Protein AF-A0A2D7Y557-F1 (afdb_monomer_lite)

Sequence (127 aa):
MIYVCLSAIFVQASVWQVAGALVKLGRDGFLIFGVEASMVIGAMPAFTMGIVAGLYQLLILTVLVLVAFRRKRAMAVLLAAVALHLVIWVRVSFNPYVPAWPGLIIFTAEMVSVFMLNTLAIRTPVR

Structure (mmCIF, N/CA/C/O backbone):
data_AF-A0A2D7Y557-F1
#
_entry.id   AF-A0A2D7Y557-F1
#
loop_
_atom_site.group_PDB
_atom_site.id
_atom_site.type_symbol
_atom_site.label_atom_id
_atom_site.label_alt_id
_atom_site.label_comp_id
_atom_site.label_asym_id
_atom_site.label_entity_id
_atom_site.label_seq_id
_atom_site.pdbx_PDB_ins_code
_atom_site.Cartn_x
_atom_site.Cartn_y
_atom_site.Cartn_z
_atom_site.occupancy
_atom_site.B_iso_or_equiv
_atom_site.auth_seq_id
_atom_site.auth_comp_id
_atom_site.auth_asym_id
_atom_site.auth_atom_id
_atom_site.pdbx_PDB_model_num
ATOM 1 N N . MET A 1 1 ? -16.990 -4.913 5.623 1.00 77.62 1 MET A N 1
ATOM 2 C CA . MET A 1 1 ? -16.612 -3.707 4.855 1.00 77.62 1 MET A CA 1
ATOM 3 C C . MET A 1 1 ? -15.148 -3.317 5.078 1.00 77.62 1 MET A C 1
ATOM 5 O O . MET A 1 1 ? -14.419 -3.359 4.105 1.00 77.62 1 MET A O 1
ATOM 9 N N . ILE A 1 2 ? -14.653 -3.101 6.309 1.00 84.75 2 ILE A N 1
ATOM 10 C CA . ILE A 1 2 ? -13.218 -2.796 6.532 1.00 84.75 2 ILE A CA 1
ATOM 11 C C . ILE A 1 2 ? -12.260 -3.877 5.997 1.00 84.75 2 ILE A C 1
ATOM 13 O O . ILE A 1 2 ? -11.292 -3.556 5.319 1.00 84.75 2 ILE A O 1
ATOM 17 N N . TYR A 1 3 ? -12.566 -5.158 6.230 1.00 84.00 3 TYR A N 1
ATOM 18 C CA . TYR A 1 3 ? -11.781 -6.265 5.677 1.00 84.00 3 TYR A CA 1
ATOM 19 C C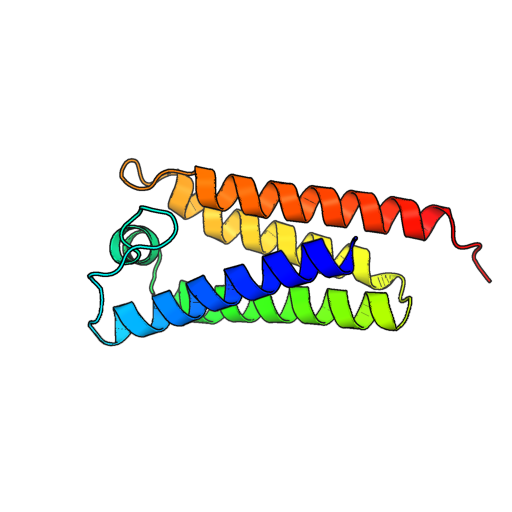 . TYR A 1 3 ? -11.770 -6.263 4.149 1.00 84.00 3 TYR A C 1
ATOM 21 O O . TYR A 1 3 ? -10.745 -6.555 3.560 1.00 84.00 3 TYR A O 1
ATOM 29 N N . VAL A 1 4 ? -12.873 -5.867 3.506 1.00 86.75 4 VAL A N 1
ATOM 30 C CA . VAL A 1 4 ? -12.952 -5.777 2.041 1.00 86.75 4 VAL A CA 1
ATOM 31 C C . VAL A 1 4 ? -12.016 -4.681 1.531 1.00 86.75 4 VAL A C 1
ATOM 33 O O . VAL A 1 4 ? -11.236 -4.936 0.621 1.00 86.75 4 VAL A O 1
ATOM 36 N N . CYS A 1 5 ? -12.033 -3.496 2.154 1.00 85.62 5 CYS A N 1
ATOM 37 C CA . CYS A 1 5 ? -11.134 -2.399 1.790 1.00 85.62 5 CYS A CA 1
ATOM 38 C C . CYS A 1 5 ? -9.659 -2.785 1.986 1.00 85.62 5 CYS A C 1
ATOM 40 O O . CYS A 1 5 ? -8.860 -2.645 1.066 1.00 85.62 5 CYS A O 1
ATOM 42 N N . LEU A 1 6 ? -9.306 -3.340 3.150 1.00 86.62 6 LEU A N 1
ATOM 43 C CA . LEU A 1 6 ? -7.932 -3.747 3.459 1.00 86.62 6 LEU A CA 1
ATOM 44 C C . LEU A 1 6 ? -7.446 -4.913 2.582 1.00 86.62 6 LEU A C 1
ATOM 46 O O . LEU A 1 6 ? -6.294 -4.914 2.154 1.00 86.62 6 LEU A O 1
ATOM 50 N N . SER A 1 7 ? -8.308 -5.884 2.267 1.00 85.81 7 SER A N 1
ATOM 51 C CA . SER A 1 7 ? -7.979 -6.972 1.339 1.00 85.81 7 SER A CA 1
ATOM 52 C C . SER A 1 7 ? -7.794 -6.473 -0.093 1.00 85.81 7 SER A C 1
ATOM 54 O O . SER A 1 7 ? -6.871 -6.923 -0.764 1.00 85.81 7 SER A O 1
ATOM 56 N N . ALA A 1 8 ? -8.611 -5.522 -0.558 1.00 86.19 8 ALA A N 1
ATOM 57 C CA . ALA A 1 8 ? -8.433 -4.911 -1.875 1.00 86.19 8 ALA A CA 1
ATOM 58 C C . ALA A 1 8 ? -7.087 -4.173 -1.974 1.00 86.19 8 ALA A C 1
ATOM 60 O O . ALA A 1 8 ? -6.355 -4.363 -2.944 1.00 86.19 8 ALA A O 1
ATOM 61 N N . ILE A 1 9 ? -6.723 -3.410 -0.936 1.00 86.56 9 ILE A N 1
ATOM 62 C CA . ILE A 1 9 ? -5.415 -2.746 -0.834 1.00 86.56 9 ILE A CA 1
ATOM 63 C C . ILE A 1 9 ? -4.277 -3.779 -0.856 1.00 86.56 9 ILE A C 1
ATOM 65 O O . ILE A 1 9 ? -3.311 -3.621 -1.598 1.00 86.56 9 ILE A O 1
ATOM 69 N N . PHE A 1 10 ? -4.401 -4.871 -0.095 1.00 87.94 10 PHE A N 1
ATOM 70 C CA . PHE A 1 10 ? -3.391 -5.932 -0.046 1.00 87.94 10 PHE A CA 1
ATOM 71 C C . PHE A 1 10 ? -3.176 -6.618 -1.404 1.00 87.94 10 PHE A C 1
ATOM 73 O O . PHE A 1 10 ? -2.036 -6.810 -1.834 1.00 87.94 10 PHE A O 1
ATOM 80 N N . VAL A 1 11 ? -4.261 -6.991 -2.093 1.00 87.44 11 VAL A N 1
ATOM 81 C CA . VAL A 1 11 ? -4.195 -7.616 -3.426 1.00 87.44 11 VAL A CA 1
ATOM 82 C C . VAL A 1 11 ? -3.522 -6.671 -4.413 1.00 87.44 11 VAL A C 1
ATOM 84 O O . VAL A 1 11 ? -2.639 -7.080 -5.161 1.00 87.44 11 VAL A O 1
ATOM 87 N N . GLN A 1 12 ? -3.883 -5.394 -4.374 1.00 82.12 12 GLN A N 1
ATOM 88 C CA . GLN A 1 12 ? -3.318 -4.386 -5.256 1.00 82.12 12 GLN A CA 1
ATOM 89 C C . GLN A 1 12 ? -1.812 -4.178 -5.004 1.00 82.12 12 GLN A C 1
ATOM 91 O O . GLN A 1 12 ? -1.031 -4.182 -5.958 1.00 82.12 12 GLN A O 1
ATOM 96 N N . ALA A 1 13 ? -1.386 -4.103 -3.738 1.00 82.00 13 ALA A N 1
ATOM 97 C CA . ALA A 1 13 ? 0.030 -4.043 -3.372 1.00 82.00 13 ALA A CA 1
ATOM 98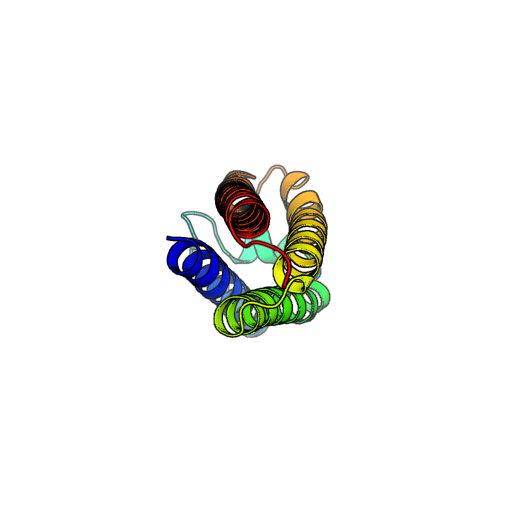 C C . ALA A 1 13 ? 0.803 -5.269 -3.888 1.00 82.00 13 ALA A C 1
ATOM 100 O O . ALA A 1 13 ? 1.909 -5.135 -4.413 1.00 82.00 13 ALA A O 1
ATOM 101 N N . SER A 1 14 ? 0.186 -6.453 -3.803 1.00 85.12 14 SER A N 1
ATOM 102 C CA . SER A 1 14 ? 0.750 -7.706 -4.321 1.00 85.12 14 SER A CA 1
ATOM 103 C C . SER A 1 14 ? 0.938 -7.650 -5.839 1.00 85.12 14 SER A C 1
ATOM 105 O O . SER A 1 14 ? 1.984 -8.051 -6.342 1.00 85.12 14 SER A O 1
ATOM 107 N N . VAL A 1 15 ? -0.041 -7.108 -6.574 1.00 84.31 15 VAL A N 1
ATOM 108 C CA . VAL A 1 15 ? 0.049 -6.924 -8.033 1.00 84.31 15 VAL A CA 1
ATOM 109 C C . VAL A 1 15 ? 1.244 -6.043 -8.396 1.00 84.31 15 VAL A C 1
ATOM 111 O O . VAL A 1 15 ? 2.026 -6.422 -9.264 1.00 84.31 15 VAL A O 1
ATOM 114 N N . TRP A 1 16 ? 1.446 -4.916 -7.708 1.00 80.12 16 TRP A N 1
ATOM 115 C CA . TRP A 1 16 ? 2.596 -4.040 -7.968 1.00 80.12 16 TRP A CA 1
ATOM 116 C C . TRP A 1 16 ? 3.935 -4.652 -7.572 1.00 80.12 16 TRP A C 1
ATOM 118 O O . TRP A 1 16 ? 4.935 -4.427 -8.253 1.00 80.12 16 TRP A O 1
ATOM 128 N N . GLN A 1 17 ? 3.972 -5.451 -6.507 1.00 80.50 17 GLN A N 1
ATOM 129 C CA . GLN A 1 17 ? 5.182 -6.167 -6.118 1.00 80.50 17 GLN A CA 1
ATOM 130 C C . GLN A 1 17 ? 5.564 -7.227 -7.162 1.00 80.50 17 GLN A C 1
ATOM 132 O O . GLN A 1 17 ? 6.721 -7.283 -7.587 1.00 80.50 17 GLN A O 1
ATOM 137 N N . VAL A 1 18 ? 4.593 -8.032 -7.612 1.00 83.75 18 VAL A N 1
ATOM 138 C CA . VAL A 1 18 ? 4.783 -9.029 -8.678 1.00 83.75 18 VAL A CA 1
ATOM 139 C C . VAL A 1 18 ? 5.192 -8.342 -9.974 1.00 83.75 18 VAL A C 1
ATOM 141 O O . VAL A 1 18 ? 6.136 -8.777 -10.627 1.00 83.75 18 VAL A O 1
ATOM 144 N N . ALA A 1 19 ? 4.553 -7.226 -10.315 1.00 81.69 19 ALA A N 1
ATOM 145 C CA . ALA A 1 19 ? 4.916 -6.444 -11.481 1.00 81.69 19 ALA A CA 1
ATOM 146 C C . ALA A 1 19 ? 6.350 -5.910 -11.417 1.00 81.69 19 ALA A C 1
ATOM 148 O O . ALA A 1 19 ? 7.103 -6.036 -12.380 1.00 81.69 19 ALA A O 1
ATOM 149 N N . GLY A 1 20 ? 6.750 -5.377 -10.258 1.00 78.94 20 GLY A N 1
ATOM 150 C CA . GLY A 1 20 ? 8.122 -4.955 -9.985 1.00 78.94 20 GLY A CA 1
ATOM 151 C C . GLY A 1 20 ? 9.130 -6.083 -10.197 1.00 78.94 20 GLY A C 1
ATOM 152 O O . GLY A 1 20 ? 10.205 -5.859 -10.752 1.00 78.94 20 GLY A O 1
ATOM 153 N N . ALA A 1 21 ? 8.778 -7.304 -9.788 1.00 80.81 21 ALA A N 1
ATOM 154 C CA . ALA A 1 21 ? 9.602 -8.484 -10.017 1.00 80.81 21 ALA A CA 1
ATOM 155 C C . ALA A 1 21 ? 9.662 -8.872 -11.504 1.00 80.81 21 ALA A C 1
ATOM 157 O O . ALA A 1 21 ? 10.749 -9.126 -12.013 1.00 80.81 21 ALA A O 1
ATOM 158 N N . LEU A 1 22 ? 8.532 -8.869 -12.218 1.00 82.75 22 LEU A N 1
ATOM 159 C CA . LEU A 1 22 ? 8.473 -9.195 -13.648 1.00 82.75 22 LEU A CA 1
ATOM 160 C C . LEU A 1 22 ? 9.307 -8.229 -14.498 1.00 82.75 22 LEU A C 1
ATOM 162 O O . LEU A 1 22 ? 10.095 -8.686 -15.325 1.00 82.75 22 LEU A O 1
ATOM 166 N N . VAL A 1 23 ? 9.227 -6.923 -14.227 1.00 81.12 23 VAL A N 1
ATOM 167 C CA . VAL A 1 23 ? 10.058 -5.920 -14.914 1.00 81.12 23 VAL A CA 1
ATOM 168 C C . VAL A 1 23 ? 11.548 -6.168 -14.661 1.00 81.12 23 VAL A C 1
ATOM 170 O O . VAL A 1 23 ? 12.342 -6.120 -15.596 1.00 81.12 23 VAL A O 1
ATOM 173 N N . LYS A 1 24 ? 11.951 -6.531 -13.432 1.00 76.19 24 LYS A N 1
ATOM 174 C CA . LYS A 1 24 ? 13.350 -6.912 -13.139 1.00 76.19 24 LYS A CA 1
ATOM 175 C C . LYS A 1 24 ? 13.811 -8.165 -13.878 1.00 76.19 24 LYS A C 1
ATOM 177 O O . LYS A 1 24 ? 14.998 -8.299 -14.152 1.00 76.19 24 LYS A O 1
ATOM 182 N N . LEU A 1 25 ? 12.893 -9.078 -14.181 1.00 83.44 25 LEU A N 1
ATOM 183 C CA . LEU A 1 25 ? 13.164 -10.279 -14.969 1.00 83.44 25 LEU A CA 1
ATOM 184 C C . LEU A 1 25 ? 13.160 -10.005 -16.486 1.00 83.44 25 LEU A C 1
ATOM 186 O O . LEU A 1 25 ? 13.203 -10.954 -17.266 1.00 83.44 25 LEU A O 1
ATOM 190 N N . GLY A 1 26 ? 13.090 -8.736 -16.911 1.00 83.25 26 GLY A N 1
ATOM 191 C CA . GLY A 1 26 ? 13.065 -8.342 -18.322 1.00 83.25 26 GLY A CA 1
ATOM 192 C C . GLY A 1 26 ? 11.717 -8.578 -19.006 1.00 83.25 26 GLY A C 1
ATOM 193 O O . GLY A 1 26 ? 11.652 -8.635 -20.228 1.00 83.25 26 GLY A O 1
ATOM 194 N N . ARG A 1 27 ? 10.641 -8.763 -18.231 1.00 83.00 27 ARG A N 1
ATOM 195 C CA . ARG A 1 27 ? 9.274 -8.903 -18.745 1.00 83.00 27 ARG A CA 1
ATOM 196 C C . ARG A 1 27 ? 8.518 -7.621 -18.453 1.00 83.00 27 ARG A C 1
ATOM 198 O O . ARG A 1 27 ? 7.912 -7.520 -17.399 1.00 83.00 27 ARG A O 1
ATOM 205 N N . ASP A 1 28 ? 8.579 -6.647 -19.345 1.00 76.75 28 ASP A N 1
ATOM 206 C CA . ASP A 1 28 ? 8.113 -5.273 -19.119 1.00 76.75 28 ASP A CA 1
ATOM 207 C C . ASP A 1 28 ? 6.910 -4.857 -19.990 1.00 76.75 28 ASP A C 1
ATOM 209 O O . ASP A 1 28 ? 6.207 -3.909 -19.644 1.00 76.75 28 ASP A O 1
ATOM 213 N N . GLY A 1 29 ? 6.599 -5.618 -21.042 1.00 76.62 29 GLY A N 1
ATOM 214 C CA . GLY A 1 29 ? 5.498 -5.362 -21.982 1.00 76.62 29 GLY A CA 1
ATOM 215 C C . GLY A 1 29 ? 4.084 -5.706 -21.490 1.00 76.62 29 GLY A C 1
ATOM 216 O O . GLY A 1 29 ? 3.292 -6.242 -22.263 1.00 76.62 29 GLY A O 1
ATOM 217 N N . PHE A 1 30 ? 3.751 -5.459 -20.219 1.00 80.00 30 PHE A N 1
ATOM 218 C CA . PHE A 1 30 ? 2.410 -5.723 -19.679 1.00 80.00 30 PHE A CA 1
ATOM 219 C C . PHE A 1 30 ? 1.782 -4.489 -19.019 1.00 80.00 30 PHE A C 1
ATOM 221 O O . PHE A 1 30 ? 2.455 -3.645 -18.422 1.00 80.00 30 PHE A O 1
ATOM 228 N N . LEU A 1 31 ? 0.455 -4.399 -19.132 1.00 80.69 31 LEU A N 1
ATOM 229 C CA . LEU A 1 31 ? -0.332 -3.276 -18.634 1.00 80.69 31 LEU A CA 1
ATOM 230 C C . LEU A 1 31 ? -0.892 -3.573 -17.243 1.00 80.69 31 LEU A C 1
ATOM 232 O O . LEU A 1 31 ? -1.452 -4.640 -16.993 1.00 80.69 31 LEU A O 1
ATOM 236 N N . ILE A 1 32 ? -0.817 -2.583 -16.361 1.00 75.88 32 ILE A N 1
ATOM 237 C CA . ILE A 1 32 ? -1.516 -2.560 -15.079 1.00 75.88 32 ILE A CA 1
ATOM 238 C C . ILE A 1 32 ? -2.380 -1.314 -15.071 1.00 75.88 32 ILE A C 1
ATOM 240 O O . ILE A 1 32 ? -1.881 -0.209 -15.267 1.00 75.88 32 ILE A O 1
ATOM 244 N N . PHE A 1 33 ? -3.684 -1.490 -14.850 1.00 73.25 33 PHE A N 1
ATOM 245 C CA . PHE A 1 33 ? -4.622 -0.368 -14.817 1.00 73.25 33 PHE A CA 1
ATOM 246 C C . PHE A 1 33 ? -4.545 0.504 -16.094 1.00 73.25 33 PHE A C 1
ATOM 248 O O . PHE A 1 33 ? -4.669 1.716 -16.031 1.00 73.25 33 PHE A O 1
ATOM 255 N N . GLY A 1 34 ? -4.316 -0.105 -17.264 1.00 73.50 34 GLY A N 1
ATOM 256 C CA . GLY A 1 34 ? -4.227 0.614 -18.544 1.00 73.50 34 GLY A CA 1
ATOM 257 C C . GLY A 1 34 ? -2.929 1.401 -18.771 1.00 73.50 34 GLY A C 1
ATOM 258 O O . GLY A 1 34 ? -2.852 2.153 -19.736 1.00 73.50 34 GLY A O 1
ATOM 259 N N . VAL A 1 35 ? -1.917 1.230 -17.915 1.00 74.31 35 VAL A N 1
ATOM 260 C CA . VAL A 1 35 ? -0.596 1.873 -18.018 1.00 74.31 35 VAL A CA 1
ATOM 261 C C . VAL A 1 35 ? 0.479 0.792 -18.085 1.00 74.31 35 VAL A C 1
ATOM 263 O O . VAL A 1 35 ? 0.374 -0.219 -17.388 1.00 74.31 35 VAL A O 1
ATOM 266 N N . GLU A 1 36 ? 1.519 0.979 -18.899 1.00 80.56 36 GLU A N 1
ATOM 267 C CA . GLU A 1 36 ? 2.668 0.069 -18.890 1.00 80.56 36 GLU A CA 1
ATOM 268 C C . GLU A 1 36 ? 3.319 0.049 -17.505 1.00 80.56 36 GLU A C 1
ATOM 270 O O . GLU A 1 36 ? 3.720 1.083 -16.960 1.00 80.56 36 GLU A O 1
ATOM 275 N N . ALA A 1 37 ? 3.423 -1.149 -16.926 1.00 76.31 37 ALA A N 1
ATOM 276 C CA . ALA A 1 37 ? 3.999 -1.332 -15.599 1.00 76.31 37 ALA A CA 1
ATOM 277 C C . ALA A 1 37 ? 5.442 -0.811 -15.540 1.00 76.31 37 ALA A C 1
ATOM 279 O O . ALA A 1 37 ? 5.862 -0.249 -14.529 1.00 76.31 37 ALA A O 1
ATOM 280 N N . SER A 1 38 ? 6.171 -0.957 -16.648 1.00 76.56 38 SER A N 1
ATOM 281 C CA . SER A 1 38 ? 7.534 -0.476 -16.859 1.00 76.56 38 SER A CA 1
ATOM 282 C C . SER A 1 38 ? 7.680 1.036 -16.672 1.00 76.56 38 SER A C 1
ATOM 284 O O . SER A 1 38 ? 8.668 1.465 -16.087 1.00 76.56 38 SER A O 1
ATOM 286 N N . MET A 1 39 ? 6.696 1.847 -17.074 1.00 77.38 39 MET A N 1
ATOM 287 C CA . MET A 1 39 ? 6.737 3.305 -16.903 1.00 77.38 39 MET A CA 1
ATOM 288 C C . MET A 1 39 ? 6.612 3.701 -15.431 1.00 77.38 39 MET A C 1
ATOM 290 O O . MET A 1 39 ? 7.333 4.575 -14.951 1.00 77.38 39 MET A O 1
ATOM 294 N N . VAL A 1 40 ? 5.729 3.025 -14.690 1.00 74.00 40 VAL A N 1
ATOM 295 C CA . VAL A 1 40 ? 5.532 3.263 -13.251 1.00 74.00 40 VAL A CA 1
ATOM 296 C C . VAL A 1 40 ? 6.722 2.748 -12.448 1.00 74.00 40 VAL A C 1
ATOM 298 O O . VAL A 1 40 ? 7.228 3.436 -11.564 1.00 74.00 40 VAL A O 1
ATOM 301 N N . ILE A 1 41 ? 7.203 1.549 -12.780 1.00 74.44 41 ILE A N 1
ATOM 302 C CA . ILE A 1 41 ? 8.354 0.933 -12.122 1.00 74.44 41 ILE A CA 1
ATOM 303 C C . ILE A 1 41 ? 9.635 1.681 -12.481 1.00 74.44 41 ILE A C 1
ATOM 305 O O . ILE A 1 41 ? 10.467 1.842 -11.607 1.00 74.44 41 ILE A O 1
ATOM 309 N N . GLY A 1 42 ? 9.786 2.189 -13.704 1.00 70.44 42 GLY A N 1
ATOM 310 C CA . GLY A 1 42 ? 10.918 3.015 -14.132 1.00 70.44 42 GLY A CA 1
ATOM 311 C C . GLY A 1 42 ? 10.922 4.412 -13.506 1.00 70.44 42 GLY A C 1
ATOM 312 O O . GLY A 1 42 ? 11.988 4.979 -13.278 1.00 70.44 42 GLY A O 1
ATOM 313 N N . ALA A 1 43 ? 9.751 4.938 -13.126 1.00 70.50 43 ALA A N 1
ATOM 314 C CA . ALA A 1 43 ? 9.635 6.150 -12.310 1.00 70.50 43 ALA A CA 1
ATOM 315 C C . ALA A 1 43 ? 10.152 5.959 -10.867 1.00 70.50 43 ALA A C 1
ATOM 317 O O . ALA A 1 43 ? 10.227 6.916 -10.092 1.00 70.50 43 ALA A O 1
ATOM 318 N N . MET A 1 44 ? 10.491 4.725 -10.482 1.00 66.94 44 MET A N 1
ATOM 319 C CA . MET A 1 44 ? 10.916 4.347 -9.142 1.00 66.94 44 MET A CA 1
ATOM 320 C C . MET A 1 44 ? 12.221 3.545 -9.200 1.00 66.94 44 MET A C 1
ATOM 322 O O . MET A 1 44 ? 12.415 2.711 -10.074 1.00 66.94 44 MET A O 1
ATOM 326 N N . PRO A 1 45 ? 13.152 3.695 -8.249 1.00 60.97 45 PRO A N 1
ATOM 327 C CA . PRO A 1 45 ? 14.275 2.770 -8.200 1.00 60.97 45 PRO A CA 1
ATOM 328 C C . PRO A 1 45 ? 13.744 1.353 -7.919 1.00 60.97 45 PRO A C 1
ATOM 330 O O . PRO A 1 45 ? 13.065 1.114 -6.919 1.00 60.97 45 PRO A O 1
ATOM 333 N N . ALA A 1 46 ? 14.052 0.387 -8.788 1.00 54.03 46 ALA A N 1
ATOM 334 C CA . ALA A 1 46 ? 13.482 -0.963 -8.719 1.00 54.03 46 ALA A CA 1
ATOM 335 C C . ALA A 1 46 ? 13.809 -1.699 -7.397 1.00 54.03 46 ALA A C 1
ATOM 337 O O . ALA A 1 46 ? 13.047 -2.550 -6.928 1.00 54.03 46 ALA A O 1
ATOM 338 N N . PHE A 1 47 ? 14.947 -1.385 -6.768 1.00 48.81 47 PHE A N 1
ATOM 339 C CA . PHE A 1 47 ? 15.297 -1.867 -5.424 1.00 48.81 47 PHE A CA 1
ATOM 340 C C . PHE A 1 47 ? 14.337 -1.323 -4.355 1.00 48.81 47 PHE A C 1
ATOM 342 O O . PHE A 1 47 ? 13.853 -2.077 -3.511 1.00 48.81 47 PHE A O 1
ATOM 349 N N . THR A 1 48 ? 13.987 -0.041 -4.457 1.00 61.66 48 THR A N 1
ATOM 350 C CA . THR A 1 48 ? 13.042 0.640 -3.570 1.00 61.66 48 THR A CA 1
ATOM 351 C C . THR A 1 48 ? 11.638 0.064 -3.718 1.00 61.66 48 THR A C 1
ATOM 353 O O . THR A 1 48 ? 11.002 -0.198 -2.708 1.00 61.66 48 THR A O 1
ATOM 356 N N . MET A 1 49 ? 11.181 -0.250 -4.934 1.00 64.00 49 MET A N 1
ATOM 357 C CA . MET A 1 49 ? 9.851 -0.840 -5.143 1.00 64.00 49 MET A CA 1
ATOM 358 C C . MET A 1 49 ? 9.668 -2.195 -4.451 1.00 64.00 49 MET A C 1
ATOM 360 O O . MET A 1 49 ? 8.676 -2.392 -3.764 1.00 64.00 49 MET A O 1
ATOM 364 N N . GLY A 1 50 ? 10.631 -3.115 -4.561 1.00 64.38 50 GLY A N 1
ATOM 365 C CA . GLY A 1 50 ? 10.495 -4.449 -3.956 1.00 64.38 50 GLY A CA 1
ATOM 366 C C . GLY A 1 50 ? 10.445 -4.425 -2.424 1.00 64.38 50 GLY A C 1
ATOM 367 O O . GLY A 1 50 ? 9.603 -5.087 -1.820 1.00 64.38 50 GLY A O 1
ATOM 368 N N . ILE A 1 51 ? 11.325 -3.637 -1.797 1.00 68.69 51 ILE A N 1
ATOM 369 C CA . ILE A 1 51 ? 11.404 -3.531 -0.333 1.00 68.69 51 ILE A CA 1
ATOM 370 C C . ILE A 1 51 ? 10.241 -2.704 0.211 1.00 68.69 51 ILE A C 1
ATOM 372 O O . ILE A 1 51 ? 9.589 -3.113 1.167 1.00 68.69 51 ILE A O 1
ATOM 376 N N . VAL A 1 52 ? 9.950 -1.557 -0.404 1.00 75.06 52 VAL A N 1
ATOM 377 C CA . VAL A 1 52 ? 8.921 -0.641 0.092 1.00 75.06 52 VAL A CA 1
ATOM 378 C C . VAL A 1 52 ? 7.517 -1.200 -0.151 1.00 75.06 52 VAL A C 1
ATOM 380 O O . VAL A 1 52 ? 6.690 -1.126 0.756 1.00 75.06 52 VAL A O 1
ATOM 383 N N . ALA A 1 53 ? 7.254 -1.842 -1.297 1.00 73.25 53 ALA A N 1
ATOM 384 C CA . ALA A 1 53 ? 5.982 -2.535 -1.521 1.00 73.25 53 ALA A CA 1
ATOM 385 C C . ALA A 1 53 ? 5.811 -3.731 -0.571 1.00 73.25 53 ALA A C 1
ATOM 387 O O . ALA A 1 53 ? 4.721 -3.932 -0.039 1.00 73.25 53 ALA A O 1
ATOM 388 N N . GLY A 1 54 ? 6.888 -4.476 -0.286 1.00 81.19 54 GLY A N 1
ATOM 389 C CA . GLY A 1 54 ? 6.860 -5.566 0.692 1.00 81.19 54 GLY A CA 1
ATOM 390 C C . GLY A 1 54 ? 6.563 -5.080 2.115 1.00 81.19 54 GLY A C 1
ATOM 391 O O . GLY A 1 54 ? 5.697 -5.632 2.791 1.00 81.19 54 GLY A O 1
ATOM 392 N N . LEU A 1 55 ? 7.221 -4.005 2.564 1.00 86.31 55 LEU A N 1
ATOM 393 C CA . LEU A 1 55 ? 6.946 -3.380 3.864 1.00 86.31 55 LEU A CA 1
ATOM 394 C C . LEU A 1 55 ? 5.511 -2.854 3.950 1.00 86.31 55 LEU A C 1
ATOM 396 O O . LEU A 1 55 ? 4.832 -3.083 4.949 1.00 86.31 55 LEU A O 1
ATOM 400 N N . TYR A 1 56 ? 5.030 -2.196 2.897 1.00 86.69 56 TYR A N 1
ATOM 401 C CA . TYR A 1 56 ? 3.653 -1.722 2.817 1.00 86.69 56 TYR A CA 1
ATOM 402 C C . TYR A 1 56 ? 2.647 -2.874 2.946 1.00 86.69 56 TYR A C 1
ATOM 404 O O . TYR A 1 56 ? 1.737 -2.824 3.774 1.00 86.69 56 TYR A O 1
ATOM 412 N N . GLN A 1 57 ? 2.861 -3.964 2.212 1.00 87.56 57 GLN A N 1
ATOM 413 C CA . GLN A 1 57 ? 2.018 -5.152 2.282 1.00 87.56 57 GLN A CA 1
ATOM 414 C C . GLN A 1 57 ? 2.025 -5.801 3.677 1.00 87.56 57 GLN A C 1
ATOM 416 O O . GLN A 1 57 ? 0.967 -6.187 4.183 1.00 87.56 57 GLN A O 1
ATOM 421 N N . LEU A 1 58 ? 3.190 -5.880 4.333 1.00 89.88 58 LEU A N 1
ATOM 422 C CA . LEU A 1 58 ? 3.312 -6.372 5.709 1.00 89.88 58 LEU A CA 1
ATOM 423 C C . LEU A 1 58 ? 2.540 -5.499 6.705 1.00 89.88 58 LEU A C 1
ATOM 425 O O . LEU A 1 58 ? 1.901 -6.034 7.614 1.00 89.88 58 LEU A O 1
ATOM 429 N N . LEU A 1 59 ? 2.552 -4.173 6.534 1.00 92.38 59 LEU A N 1
ATOM 430 C CA . LEU A 1 59 ? 1.759 -3.262 7.362 1.00 92.38 59 LEU A CA 1
ATOM 431 C C . LEU A 1 59 ? 0.261 -3.518 7.178 1.00 92.38 59 LEU A C 1
ATOM 433 O O . LEU A 1 59 ? -0.444 -3.667 8.172 1.00 92.38 59 LEU A O 1
ATOM 437 N N . ILE A 1 60 ? -0.224 -3.662 5.942 1.00 92.62 60 ILE A N 1
ATOM 438 C CA . ILE A 1 60 ? -1.641 -3.958 5.674 1.00 92.62 60 ILE A CA 1
ATOM 439 C C . ILE A 1 60 ? -2.058 -5.312 6.266 1.00 92.62 60 ILE A C 1
ATOM 441 O O . ILE A 1 60 ? -3.102 -5.402 6.917 1.00 92.62 60 ILE A O 1
ATOM 445 N N . LEU A 1 61 ? -1.225 -6.350 6.128 1.00 92.81 61 LEU A N 1
ATOM 446 C CA . LEU A 1 61 ? -1.466 -7.646 6.769 1.00 92.81 61 LEU A CA 1
ATOM 447 C C . LEU A 1 61 ? -1.504 -7.519 8.297 1.00 92.81 61 LEU A C 1
ATOM 449 O O . LEU A 1 61 ? -2.377 -8.084 8.954 1.00 92.81 61 LEU A O 1
ATOM 453 N N . THR A 1 62 ? -0.597 -6.724 8.864 1.00 93.88 62 THR A N 1
ATOM 454 C CA . THR A 1 62 ? -0.569 -6.439 10.301 1.00 93.88 62 THR A CA 1
ATOM 455 C C . THR A 1 62 ? -1.855 -5.742 10.747 1.00 93.88 62 THR A C 1
ATOM 457 O O . THR A 1 62 ? -2.424 -6.126 11.766 1.00 93.88 62 THR A O 1
ATOM 460 N N . VAL A 1 63 ? -2.376 -4.775 9.981 1.00 92.31 63 VAL A N 1
ATOM 461 C CA . VAL A 1 63 ? -3.679 -4.148 10.264 1.00 92.31 63 VAL A CA 1
ATOM 462 C C . VAL A 1 63 ? -4.790 -5.196 10.238 1.00 92.31 63 VAL A C 1
ATOM 464 O O . VAL A 1 63 ? -5.546 -5.273 11.200 1.00 92.31 63 VAL A O 1
ATOM 467 N N . LEU A 1 64 ? -4.871 -6.039 9.202 1.00 90.56 64 LEU A N 1
ATOM 468 C CA . LEU A 1 64 ? -5.881 -7.104 9.100 1.00 90.56 64 LEU A CA 1
ATOM 469 C C . LEU A 1 64 ? -5.882 -8.017 10.336 1.00 90.56 64 LEU A C 1
ATOM 471 O O . LEU A 1 64 ? -6.937 -8.261 10.930 1.00 90.56 64 LEU A O 1
ATOM 475 N N . VAL A 1 65 ? -4.696 -8.459 10.761 1.00 92.12 65 VAL A N 1
ATOM 476 C CA . VAL A 1 65 ? -4.503 -9.277 11.965 1.00 92.12 65 VAL A CA 1
ATOM 477 C C . VAL A 1 65 ? -4.938 -8.514 13.220 1.00 92.12 65 VAL A C 1
ATOM 479 O O . VAL A 1 65 ? -5.723 -9.022 14.020 1.00 92.12 65 VAL A O 1
ATOM 482 N N . LEU A 1 66 ? -4.493 -7.268 13.396 1.00 90.75 66 LEU A N 1
ATOM 483 C CA . LEU A 1 66 ? -4.852 -6.453 14.559 1.00 90.75 66 LEU A CA 1
ATOM 484 C C . LEU A 1 66 ? -6.359 -6.182 14.637 1.00 90.75 66 LEU A C 1
ATOM 486 O O . LEU A 1 66 ? -6.913 -6.204 15.735 1.00 90.75 66 LEU A O 1
ATOM 490 N N . VAL A 1 67 ? -7.031 -5.972 13.503 1.00 88.50 67 VAL A N 1
ATOM 491 C CA . VAL A 1 67 ? -8.491 -5.816 13.438 1.00 88.50 67 VAL A CA 1
ATOM 492 C C . VAL A 1 67 ? -9.190 -7.121 13.825 1.00 88.50 67 VAL A C 1
ATOM 494 O O . VAL A 1 67 ? -10.113 -7.080 14.636 1.00 88.50 67 VAL A O 1
ATOM 497 N N . ALA A 1 68 ? -8.722 -8.278 13.337 1.00 87.94 68 ALA A N 1
ATOM 498 C CA . ALA A 1 68 ? -9.250 -9.592 13.730 1.00 87.94 68 ALA A CA 1
ATOM 499 C C . ALA A 1 68 ? -9.151 -9.842 15.244 1.00 87.94 68 ALA A C 1
ATOM 501 O O . ALA A 1 68 ? -10.107 -10.312 15.857 1.00 87.94 68 ALA A O 1
ATOM 502 N N . PHE A 1 69 ? -8.050 -9.423 15.869 1.00 88.56 69 PHE A N 1
ATOM 503 C CA . PHE A 1 69 ? -7.860 -9.493 17.321 1.00 88.56 69 PHE A CA 1
ATOM 504 C C . PHE A 1 69 ? -8.404 -8.276 18.092 1.00 88.56 69 PHE A C 1
ATOM 506 O O . PHE A 1 69 ? -8.120 -8.133 19.283 1.00 88.56 69 PHE A O 1
ATOM 513 N N . ARG A 1 70 ? -9.160 -7.379 17.439 1.00 84.38 70 ARG A N 1
ATOM 514 C CA . ARG A 1 70 ? -9.746 -6.157 18.031 1.00 84.38 70 ARG A CA 1
ATOM 515 C C . ARG A 1 70 ? -8.730 -5.296 18.802 1.00 84.38 70 ARG A C 1
ATOM 517 O O . ARG A 1 70 ? -9.029 -4.726 19.851 1.00 84.38 70 ARG A O 1
ATOM 524 N N . ARG A 1 71 ? -7.495 -5.207 18.305 1.00 84.94 71 ARG A N 1
ATOM 525 C CA . ARG A 1 71 ? -6.404 -4.454 18.937 1.00 84.94 71 ARG A CA 1
ATOM 526 C C . ARG A 1 71 ? -6.453 -2.977 18.539 1.00 84.94 71 ARG A C 1
ATOM 528 O O . ARG A 1 71 ? -6.464 -2.638 17.360 1.00 84.94 71 ARG A O 1
ATOM 535 N N . LYS A 1 72 ? -6.335 -2.087 19.532 1.00 82.06 72 LYS A N 1
ATOM 536 C CA . LYS A 1 72 ? -6.350 -0.617 19.354 1.00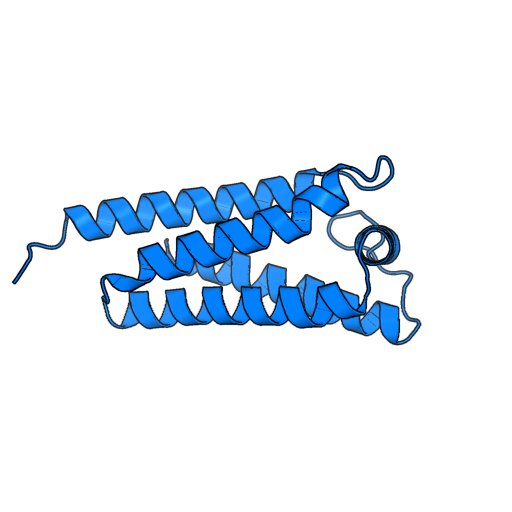 82.06 72 LYS A CA 1
ATOM 537 C C . LYS A 1 72 ? -5.213 -0.079 18.468 1.00 82.06 72 LYS A C 1
ATOM 539 O O . LYS A 1 72 ? -5.328 1.002 17.903 1.00 82.06 72 LYS A O 1
ATOM 544 N N . ARG A 1 73 ? -4.124 -0.842 18.310 1.00 88.81 73 ARG A N 1
ATOM 545 C CA . ARG A 1 73 ? -2.962 -0.460 17.487 1.00 88.81 73 ARG A CA 1
ATOM 546 C C . ARG A 1 73 ? -3.231 -0.496 15.977 1.00 88.81 73 ARG A C 1
ATOM 548 O O . ARG A 1 73 ? -2.436 0.069 15.238 1.00 88.81 73 ARG A O 1
ATOM 555 N N . ALA A 1 74 ? -4.332 -1.107 15.520 1.00 89.56 74 ALA A N 1
ATOM 556 C CA . ALA A 1 74 ? -4.662 -1.214 14.094 1.00 89.56 74 ALA A CA 1
ATOM 557 C C . ALA A 1 74 ? -4.664 0.149 13.379 1.00 89.56 74 ALA A C 1
ATOM 559 O O . ALA A 1 74 ? -4.146 0.260 12.274 1.00 89.56 74 ALA A O 1
ATOM 560 N N . MET A 1 75 ? -5.178 1.191 14.041 1.00 89.88 75 MET A N 1
ATOM 561 C CA . MET A 1 75 ? -5.215 2.551 13.498 1.00 89.88 75 MET A CA 1
ATOM 562 C C . MET A 1 75 ? -3.812 3.124 13.278 1.00 89.88 75 MET A C 1
ATOM 564 O O . MET A 1 75 ? -3.517 3.631 12.203 1.00 89.88 75 MET A O 1
ATOM 568 N N . ALA A 1 76 ? -2.930 3.007 14.273 1.00 91.31 76 ALA A N 1
ATOM 569 C CA . ALA A 1 76 ? -1.563 3.514 14.171 1.00 91.31 76 ALA A CA 1
ATOM 570 C C . ALA A 1 76 ? -0.783 2.817 13.046 1.00 91.31 76 ALA A C 1
ATOM 572 O O . ALA A 1 76 ? -0.081 3.470 12.280 1.00 91.31 76 ALA A O 1
ATOM 573 N N . VAL A 1 77 ? -0.953 1.498 12.909 1.00 93.44 77 VAL A N 1
ATOM 574 C CA . VAL A 1 77 ? -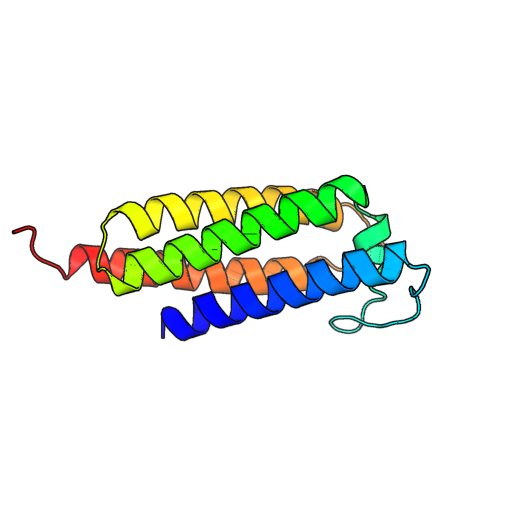0.320 0.727 11.829 1.00 93.44 77 VAL A CA 1
ATOM 575 C C . VAL A 1 77 ? -0.892 1.116 10.462 1.00 93.44 77 VAL A C 1
ATOM 577 O O . VAL A 1 77 ? -0.127 1.261 9.513 1.00 93.44 77 VAL A O 1
ATOM 580 N N . LEU A 1 78 ? -2.205 1.353 10.356 1.00 92.44 78 LEU A N 1
ATOM 581 C CA . LEU A 1 78 ? -2.812 1.808 9.103 1.00 92.44 78 LEU A CA 1
ATOM 582 C C . LEU A 1 78 ? -2.320 3.206 8.708 1.00 92.44 78 LEU A C 1
ATOM 584 O O . LEU A 1 78 ? -2.022 3.432 7.542 1.00 92.44 78 LEU A O 1
ATOM 588 N N . LEU A 1 79 ? -2.168 4.125 9.663 1.00 92.88 79 LEU A N 1
ATOM 589 C CA . LEU A 1 79 ? -1.603 5.452 9.398 1.00 92.88 79 LEU A CA 1
ATOM 590 C C . LEU A 1 79 ? -0.143 5.374 8.927 1.00 92.88 79 LEU A C 1
ATOM 592 O O . LEU A 1 79 ? 0.246 6.112 8.025 1.00 92.88 79 LEU A O 1
ATOM 596 N N . ALA A 1 80 ? 0.650 4.454 9.484 1.00 91.94 80 ALA A N 1
ATOM 597 C CA . ALA A 1 80 ? 2.005 4.196 8.997 1.00 91.94 80 ALA A CA 1
ATOM 598 C C . ALA A 1 80 ? 2.002 3.642 7.561 1.00 91.94 80 ALA A C 1
ATOM 600 O O . ALA A 1 80 ? 2.828 4.055 6.747 1.00 91.94 80 ALA A O 1
ATOM 601 N N . ALA A 1 81 ? 1.055 2.755 7.230 1.00 91.31 81 ALA A N 1
ATOM 602 C CA . ALA A 1 81 ? 0.880 2.249 5.870 1.00 91.31 81 ALA A CA 1
ATOM 603 C C . ALA A 1 81 ? 0.523 3.376 4.888 1.00 91.31 81 ALA A C 1
ATOM 605 O O . ALA A 1 81 ? 1.174 3.492 3.855 1.00 91.31 81 ALA A O 1
ATOM 606 N N . VAL A 1 82 ? -0.419 4.254 5.249 1.00 90.44 82 VAL A N 1
ATOM 607 C CA . VAL A 1 82 ? -0.796 5.435 4.451 1.00 90.44 82 VAL A CA 1
ATOM 608 C C . VAL A 1 82 ? 0.403 6.347 4.211 1.00 90.44 82 VAL A C 1
ATOM 610 O O . VAL A 1 82 ? 0.652 6.766 3.084 1.00 90.44 82 VAL A O 1
ATOM 613 N N . ALA A 1 83 ? 1.172 6.661 5.257 1.00 88.12 83 ALA A N 1
ATOM 614 C CA . ALA A 1 83 ? 2.354 7.507 5.120 1.00 88.12 83 ALA A CA 1
ATOM 615 C C . ALA A 1 83 ? 3.371 6.888 4.148 1.00 88.12 83 ALA A C 1
ATOM 617 O O . ALA A 1 83 ? 3.906 7.580 3.282 1.00 88.12 83 ALA A O 1
ATOM 618 N N . LEU A 1 84 ? 3.594 5.573 4.248 1.00 87.44 84 LEU A N 1
ATOM 619 C CA . LEU A 1 84 ? 4.473 4.850 3.334 1.00 87.44 84 LEU A CA 1
ATOM 620 C C . LEU A 1 84 ? 3.936 4.864 1.896 1.00 87.44 84 LEU A C 1
ATOM 622 O O . LEU A 1 84 ? 4.697 5.109 0.962 1.00 87.44 84 LEU A O 1
ATOM 626 N N . HIS A 1 85 ? 2.630 4.668 1.718 1.00 85.62 85 HIS A N 1
ATOM 627 C CA . HIS A 1 85 ? 1.958 4.733 0.426 1.00 85.62 85 HIS A CA 1
ATOM 628 C C . HIS A 1 85 ? 2.100 6.113 -0.237 1.00 85.62 85 HIS A C 1
ATOM 630 O O . HIS A 1 85 ? 2.437 6.192 -1.419 1.00 85.62 85 HIS A O 1
ATOM 636 N N . LEU A 1 86 ? 1.954 7.201 0.525 1.00 85.00 86 LEU A N 1
ATOM 637 C CA . LEU A 1 86 ? 2.195 8.558 0.030 1.00 85.00 86 LEU A CA 1
ATOM 638 C C . LEU A 1 86 ? 3.648 8.748 -0.425 1.00 85.00 86 LEU A C 1
ATOM 640 O O . LEU A 1 86 ? 3.879 9.304 -1.492 1.00 85.00 86 LEU A O 1
ATOM 644 N N . VAL A 1 87 ? 4.635 8.242 0.321 1.00 82.56 87 VAL A N 1
ATOM 645 C CA . VAL A 1 87 ? 6.055 8.334 -0.076 1.00 82.56 87 VAL A CA 1
ATOM 646 C C . VAL A 1 87 ? 6.326 7.613 -1.400 1.00 82.56 87 VAL A C 1
ATOM 648 O O . VAL A 1 87 ? 7.075 8.126 -2.234 1.00 82.56 87 VAL A O 1
ATOM 651 N N . ILE A 1 88 ? 5.705 6.447 -1.604 1.00 77.94 88 ILE A N 1
ATOM 652 C CA . ILE A 1 88 ? 5.756 5.698 -2.865 1.00 77.94 88 ILE A CA 1
ATOM 653 C C . ILE A 1 88 ? 5.161 6.569 -3.980 1.00 77.94 88 ILE A C 1
ATOM 655 O O . ILE A 1 88 ? 5.849 6.921 -4.938 1.00 77.94 88 ILE A O 1
ATOM 659 N N . TRP A 1 89 ? 3.906 6.989 -3.841 1.00 77.88 89 TRP A N 1
ATOM 660 C CA . TRP A 1 89 ? 3.174 7.606 -4.948 1.00 77.88 89 TRP A CA 1
ATOM 661 C C . TRP A 1 89 ? 3.533 9.053 -5.240 1.00 77.88 89 TRP A C 1
ATOM 663 O O . TRP A 1 89 ? 3.398 9.466 -6.390 1.00 77.88 89 TRP A O 1
ATOM 673 N N . VAL A 1 90 ? 4.052 9.815 -4.276 1.00 76.56 90 VAL A N 1
ATOM 674 C CA . VAL A 1 90 ? 4.541 11.182 -4.517 1.00 76.56 90 VAL A CA 1
ATOM 675 C C . VAL A 1 90 ? 5.581 11.186 -5.636 1.00 76.56 90 VAL A C 1
ATOM 677 O O . VAL A 1 90 ? 5.515 12.027 -6.526 1.00 76.56 90 VAL A O 1
ATOM 680 N N . ARG A 1 91 ? 6.493 10.206 -5.664 1.00 70.56 91 ARG A N 1
ATOM 681 C CA . ARG A 1 91 ? 7.504 10.113 -6.729 1.00 70.56 91 ARG A CA 1
ATOM 682 C C . ARG A 1 91 ? 6.904 9.779 -8.093 1.00 70.56 91 ARG A C 1
ATOM 684 O O . ARG A 1 91 ? 7.327 10.360 -9.085 1.00 70.56 91 ARG A O 1
ATOM 691 N N . VAL A 1 92 ? 5.900 8.901 -8.137 1.00 72.81 92 VAL A N 1
ATOM 692 C CA . VAL A 1 92 ? 5.168 8.583 -9.379 1.00 72.81 92 VAL A CA 1
ATOM 693 C C . VAL A 1 92 ? 4.403 9.799 -9.890 1.00 72.81 92 VAL A C 1
ATOM 695 O O . VAL A 1 92 ? 4.376 10.049 -11.086 1.00 72.81 92 V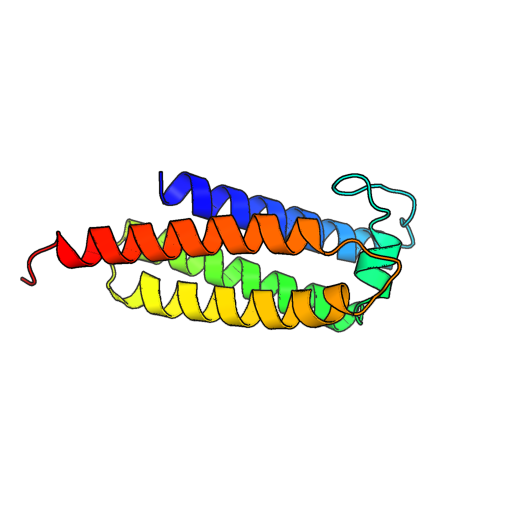AL A O 1
ATOM 698 N N . SER A 1 93 ? 3.820 10.577 -8.977 1.00 70.75 93 SER A N 1
ATOM 699 C CA . SER A 1 93 ? 2.954 11.719 -9.294 1.00 70.75 93 SER A CA 1
ATOM 700 C C . SER A 1 93 ? 3.704 12.876 -9.959 1.00 70.75 93 SER A C 1
ATOM 702 O O . SER A 1 93 ? 3.086 13.689 -10.638 1.00 70.75 93 SER A O 1
ATOM 704 N N . PHE A 1 94 ? 5.027 12.950 -9.782 1.00 72.19 94 PHE A N 1
ATOM 705 C CA . PHE A 1 94 ? 5.884 13.917 -10.472 1.00 72.19 94 PHE A CA 1
ATOM 706 C C . PHE A 1 94 ? 6.393 13.424 -11.835 1.00 72.19 94 PHE A C 1
ATOM 708 O O . PHE A 1 94 ? 7.068 14.181 -12.530 1.00 72.19 94 PHE A O 1
ATOM 715 N N . ASN A 1 95 ? 6.082 12.188 -12.243 1.00 71.56 95 ASN A N 1
ATOM 716 C CA . ASN A 1 95 ? 6.378 11.712 -13.588 1.00 71.56 95 ASN A CA 1
ATOM 717 C C . ASN A 1 95 ? 5.227 12.106 -14.539 1.00 71.56 95 ASN A C 1
ATOM 719 O O . ASN A 1 95 ? 4.145 11.529 -14.434 1.00 71.56 95 ASN A O 1
ATOM 723 N N . PRO A 1 96 ? 5.432 13.039 -15.492 1.00 70.00 96 PRO A N 1
ATOM 724 C CA . PRO A 1 96 ? 4.365 13.516 -16.377 1.00 70.00 96 PRO A CA 1
ATOM 725 C C . PRO A 1 96 ? 3.839 12.436 -17.335 1.00 70.00 96 PRO A C 1
ATOM 727 O O . PRO A 1 96 ? 2.772 12.604 -17.920 1.00 70.00 96 PRO A O 1
ATOM 730 N N . TYR A 1 97 ? 4.570 11.331 -17.491 1.00 71.44 97 TYR A N 1
ATOM 731 C CA . TYR A 1 97 ? 4.205 10.203 -18.346 1.00 71.44 97 TYR A CA 1
ATOM 732 C C . TYR A 1 97 ? 3.414 9.120 -17.602 1.00 71.44 97 TYR A C 1
ATOM 734 O O . TYR A 1 97 ? 2.925 8.181 -18.228 1.00 71.44 97 TYR A O 1
ATOM 742 N N . VAL A 1 98 ? 3.274 9.230 -16.274 1.00 71.56 98 VAL A N 1
ATOM 743 C CA . VAL A 1 98 ? 2.521 8.272 -15.460 1.00 71.56 98 VAL A CA 1
ATOM 744 C C . VAL A 1 98 ? 1.314 8.968 -14.840 1.00 71.56 98 VAL A C 1
ATOM 746 O O . VAL A 1 98 ? 1.468 9.912 -14.067 1.00 71.56 98 VAL A O 1
ATOM 749 N N . PRO A 1 99 ? 0.088 8.510 -15.122 1.00 71.06 99 PRO A N 1
ATOM 750 C CA . PRO A 1 99 ? -1.078 9.133 -14.531 1.00 71.06 99 PRO A CA 1
ATOM 751 C C . PRO A 1 99 ? -1.151 8.842 -13.023 1.00 71.06 99 PRO A C 1
ATOM 753 O O . PRO A 1 99 ? -0.965 7.709 -12.585 1.00 71.06 99 PRO A O 1
ATOM 756 N N . ALA A 1 100 ? -1.475 9.857 -12.218 1.00 71.69 100 ALA A N 1
ATOM 757 C CA . ALA A 1 100 ? -1.510 9.757 -10.751 1.00 71.69 100 ALA A CA 1
ATOM 758 C C . ALA A 1 100 ? -2.746 9.019 -10.189 1.00 71.69 100 ALA A C 1
ATOM 760 O O . ALA A 1 100 ? -2.803 8.695 -8.999 1.00 71.69 100 ALA A O 1
ATOM 761 N N . TRP A 1 101 ? -3.755 8.744 -11.024 1.00 70.50 101 TRP A N 1
ATOM 762 C CA . TRP A 1 101 ? -5.028 8.171 -10.580 1.00 70.50 101 TRP A CA 1
ATOM 763 C C . TRP A 1 101 ? -4.931 6.778 -9.929 1.00 70.50 101 TRP A C 1
ATOM 765 O O . TRP A 1 101 ? -5.723 6.543 -9.013 1.00 70.50 101 TRP A O 1
ATOM 775 N N . PRO A 1 102 ? -3.998 5.859 -10.279 1.00 72.06 102 PRO A N 1
ATOM 776 C CA . PRO A 1 102 ? -3.941 4.573 -9.593 1.00 72.06 102 PRO A CA 1
ATOM 777 C C . PRO A 1 102 ? -3.532 4.737 -8.121 1.00 72.06 102 PRO A C 1
ATOM 779 O O . PRO A 1 102 ? -4.093 4.057 -7.266 1.00 72.06 102 PRO A O 1
ATOM 782 N N . GLY A 1 103 ? -2.656 5.698 -7.800 1.00 76.62 103 GLY A N 1
ATOM 783 C CA . GLY A 1 103 ? -2.335 6.076 -6.419 1.00 76.62 103 GLY A CA 1
ATOM 784 C C . GLY A 1 103 ? -3.517 6.700 -5.679 1.00 76.62 103 GLY A C 1
ATOM 785 O O . GLY A 1 103 ? -3.773 6.375 -4.519 1.00 76.62 103 GLY A O 1
ATOM 786 N N . LEU A 1 104 ? -4.295 7.545 -6.363 1.00 81.31 104 LEU A N 1
ATOM 787 C CA . LEU A 1 104 ? -5.468 8.211 -5.786 1.00 81.31 104 LEU A CA 1
ATOM 788 C C . LEU A 1 104 ? -6.575 7.222 -5.382 1.00 81.31 104 LEU A C 1
ATOM 790 O O . LEU A 1 104 ? -7.196 7.385 -4.329 1.00 81.31 104 LEU A O 1
ATOM 794 N N . ILE A 1 105 ? -6.812 6.180 -6.187 1.00 81.19 105 ILE A N 1
ATOM 795 C CA . ILE A 1 105 ? -7.805 5.138 -5.876 1.00 81.19 105 ILE A CA 1
ATOM 796 C C . ILE A 1 105 ? -7.417 4.395 -4.593 1.00 81.19 105 ILE A C 1
ATOM 798 O O . ILE A 1 105 ? -8.253 4.209 -3.706 1.00 81.19 105 ILE A O 1
ATOM 802 N N . ILE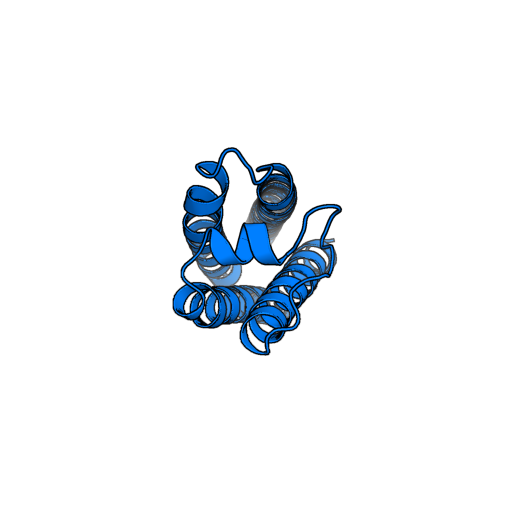 A 1 106 ? -6.146 4.004 -4.467 1.00 79.81 106 ILE A N 1
ATOM 803 C CA . ILE A 1 106 ? -5.642 3.287 -3.286 1.00 79.81 106 ILE A CA 1
ATOM 804 C C . ILE A 1 106 ? -5.732 4.183 -2.055 1.00 79.81 106 ILE A C 1
ATOM 806 O O . ILE A 1 106 ? -6.253 3.763 -1.025 1.00 79.81 106 ILE A O 1
ATOM 810 N N . PHE A 1 107 ? -5.296 5.437 -2.180 1.00 86.00 107 PHE A N 1
ATOM 811 C CA . PHE A 1 107 ? -5.345 6.404 -1.090 1.00 86.00 107 PHE A CA 1
ATOM 812 C C . PHE A 1 107 ? -6.782 6.594 -0.596 1.00 86.00 107 PHE A C 1
ATOM 814 O O . PHE A 1 107 ? -7.046 6.597 0.604 1.00 86.00 107 PHE A O 1
ATOM 821 N N . THR A 1 108 ? -7.743 6.659 -1.519 1.00 87.50 108 THR A N 1
ATOM 822 C CA . THR A 1 108 ? -9.168 6.733 -1.181 1.00 87.50 108 THR A CA 1
ATOM 823 C C . THR A 1 108 ? -9.625 5.506 -0.382 1.00 87.50 108 THR A C 1
ATOM 825 O O . THR A 1 108 ? -10.273 5.654 0.656 1.00 87.50 108 THR A O 1
ATOM 828 N N . ALA A 1 109 ? -9.256 4.294 -0.809 1.00 86.56 109 ALA A N 1
ATOM 829 C CA . ALA A 1 109 ? -9.584 3.060 -0.088 1.00 86.56 109 ALA A CA 1
ATOM 830 C C . ALA A 1 109 ? -8.950 3.010 1.316 1.00 86.56 109 ALA A C 1
ATOM 832 O O . ALA A 1 109 ? -9.572 2.528 2.273 1.00 86.56 109 ALA A O 1
ATOM 833 N N . GLU A 1 110 ? -7.733 3.534 1.468 1.00 87.94 110 GLU A N 1
ATOM 834 C CA . GLU A 1 110 ? -7.076 3.671 2.766 1.00 87.94 110 GLU A CA 1
ATOM 835 C C . GLU A 1 110 ? -7.803 4.671 3.665 1.00 87.94 110 GLU A C 1
ATOM 837 O O . GLU A 1 110 ? -8.074 4.351 4.820 1.00 87.94 110 GLU A O 1
ATOM 842 N N . MET A 1 111 ? -8.181 5.846 3.150 1.00 91.62 111 MET A N 1
ATOM 843 C CA . MET A 1 111 ? -8.915 6.861 3.916 1.00 91.62 111 MET A CA 1
ATOM 844 C C . MET A 1 111 ? -10.276 6.345 4.387 1.00 91.62 111 MET A C 1
ATOM 846 O O . MET A 1 111 ? -10.652 6.552 5.543 1.00 91.62 111 MET A O 1
ATOM 850 N N . VAL A 1 112 ? -10.984 5.589 3.542 1.00 91.00 112 VAL A N 1
ATOM 851 C CA . VAL A 1 112 ? -12.206 4.878 3.948 1.00 91.00 112 VAL A CA 1
ATOM 852 C C . VAL A 1 112 ? -11.898 3.894 5.080 1.00 91.00 112 VAL A C 1
ATOM 854 O O . VAL A 1 112 ? -12.601 3.880 6.090 1.00 91.00 112 VAL A O 1
ATOM 857 N N . SER A 1 113 ? -10.821 3.113 4.970 1.00 88.56 113 SER A N 1
ATOM 858 C CA . SER A 1 113 ? -10.413 2.152 6.006 1.00 88.56 113 SER A CA 1
ATOM 859 C C . SER A 1 113 ? -10.062 2.835 7.336 1.00 88.56 113 SER A C 1
ATOM 861 O O . SER A 1 113 ? -10.467 2.354 8.396 1.00 88.56 113 SER A O 1
ATOM 863 N N . VAL A 1 114 ? -9.376 3.983 7.291 1.00 90.38 114 VAL A N 1
ATOM 864 C CA . VAL A 1 114 ? -9.053 4.836 8.449 1.00 90.38 114 VAL A CA 1
ATOM 865 C C . VAL A 1 114 ? -10.332 5.338 9.117 1.00 90.38 114 VAL A C 1
ATOM 867 O O . VAL A 1 114 ? -10.507 5.178 10.327 1.00 90.38 114 VAL A O 1
ATOM 870 N N . PHE A 1 115 ? -11.267 5.887 8.338 1.00 90.25 115 PHE A N 1
ATOM 871 C CA . PHE A 1 115 ? -12.548 6.371 8.852 1.00 90.25 115 PHE A CA 1
ATOM 872 C C . PHE A 1 115 ? -13.371 5.247 9.502 1.00 90.25 115 PHE A C 1
ATOM 874 O O . PHE A 1 115 ? -13.936 5.411 10.590 1.00 90.25 115 PHE A O 1
ATOM 881 N N . MET A 1 116 ? -13.393 4.070 8.872 1.00 87.94 116 MET A N 1
ATOM 882 C CA . MET A 1 116 ? -14.056 2.886 9.409 1.00 87.94 116 MET A CA 1
ATOM 883 C C . MET A 1 116 ? -13.425 2.402 10.719 1.00 87.94 116 MET A C 1
ATOM 885 O O . MET A 1 116 ? -14.161 2.096 11.658 1.00 87.94 116 MET A O 1
ATOM 889 N N . LEU A 1 117 ? -12.090 2.363 10.821 1.00 86.69 117 LEU A N 1
ATOM 890 C CA . LEU A 1 117 ? -11.399 2.029 12.073 1.00 86.69 117 LEU A CA 1
ATOM 891 C C . LEU A 1 117 ? -11.728 3.015 13.186 1.00 86.69 117 LEU A C 1
ATOM 893 O O . LEU A 1 117 ? -12.008 2.592 14.307 1.00 86.69 117 LEU A O 1
ATOM 897 N N . ASN A 1 118 ? -11.726 4.311 12.877 1.00 85.25 118 ASN A N 1
ATOM 898 C CA . ASN A 1 118 ? -12.045 5.347 13.850 1.00 85.25 118 ASN A CA 1
ATOM 899 C C . ASN A 1 118 ? -13.481 5.196 14.382 1.00 85.25 118 ASN A C 1
ATOM 901 O O . ASN A 1 118 ? -13.715 5.207 15.589 1.00 85.25 118 ASN A O 1
ATOM 905 N N . THR A 1 119 ? -14.439 4.942 13.486 1.00 84.38 119 THR A N 1
ATOM 906 C CA . THR A 1 119 ? -15.843 4.702 13.857 1.00 84.38 119 THR A CA 1
ATOM 907 C C . THR A 1 119 ? -15.999 3.462 14.741 1.00 84.38 119 THR A C 1
ATOM 909 O O . THR A 1 119 ? -16.780 3.470 15.693 1.00 84.38 119 THR A O 1
ATOM 912 N N . LEU A 1 120 ? -15.255 2.389 14.451 1.00 79.94 120 LEU A N 1
ATOM 913 C CA . LEU A 1 120 ? -15.254 1.177 15.273 1.00 79.94 120 LEU A CA 1
ATOM 914 C C . LEU A 1 120 ? -14.656 1.436 16.660 1.00 79.94 120 LEU A C 1
ATOM 916 O O . LEU A 1 120 ? -15.234 0.994 17.648 1.00 79.94 120 LEU A O 1
ATOM 920 N N . ALA A 1 121 ? -13.553 2.184 16.742 1.00 70.94 121 ALA A N 1
ATOM 921 C CA . ALA A 1 121 ? -12.894 2.508 18.004 1.00 70.94 121 ALA A CA 1
ATOM 922 C C . ALA A 1 121 ? -13.812 3.290 18.957 1.00 70.94 121 ALA A C 1
ATOM 924 O O . ALA A 1 121 ? -13.890 2.935 20.131 1.00 70.94 121 ALA A O 1
ATOM 925 N N . ILE A 1 122 ? -14.558 4.277 18.442 1.00 69.00 122 ILE A N 1
ATOM 926 C CA . ILE A 1 122 ? -15.524 5.083 19.213 1.00 69.00 122 ILE A CA 1
ATOM 927 C C . ILE A 1 122 ? -16.669 4.220 19.772 1.00 69.00 122 ILE A C 1
ATOM 929 O O . ILE A 1 122 ? -17.168 4.477 20.864 1.00 69.00 122 ILE A O 1
ATOM 933 N N . ARG A 1 123 ? -17.091 3.182 19.038 1.00 64.88 123 ARG A N 1
ATOM 934 C CA . ARG A 1 123 ? -18.226 2.321 19.417 1.00 64.88 123 ARG A CA 1
ATOM 935 C C . ARG A 1 123 ? -17.870 1.194 20.386 1.00 64.88 123 ARG A C 1
ATOM 937 O O . ARG A 1 123 ? -18.778 0.578 20.935 1.00 64.88 123 ARG A O 1
ATOM 944 N N . THR A 1 124 ? -16.590 0.895 20.594 1.00 59.50 124 THR A N 1
ATOM 945 C CA . THR A 1 124 ? -16.150 -0.082 21.604 1.00 59.50 124 THR A CA 1
ATOM 946 C C . THR A 1 124 ? -15.917 0.621 22.941 1.00 59.50 124 THR A C 1
ATOM 948 O O . THR A 1 124 ? -14.935 1.358 23.052 1.00 59.50 124 THR A O 1
ATOM 951 N N . PRO A 1 125 ? -16.750 0.386 23.974 1.00 50.84 125 PRO A N 1
ATOM 952 C CA . PRO A 1 125 ? -16.471 0.908 25.301 1.00 50.84 125 PRO A CA 1
ATOM 953 C C . PRO A 1 125 ? -15.142 0.335 25.791 1.00 50.84 125 PRO A C 1
ATOM 955 O O . PRO A 1 125 ? -14.883 -0.867 25.664 1.00 50.84 125 PRO A O 1
ATOM 958 N N . VAL A 1 126 ? -14.294 1.204 26.334 1.00 54.94 126 VAL A N 1
ATOM 959 C CA . VAL A 1 126 ? -13.077 0.800 27.036 1.00 54.94 126 VAL A CA 1
ATOM 960 C C . VAL A 1 126 ? -13.511 -0.044 28.237 1.00 54.94 126 VAL A C 1
ATOM 962 O O . VAL A 1 126 ? -14.158 0.475 29.141 1.00 54.94 126 VAL A O 1
ATOM 965 N N . ARG A 1 127 ? -13.217 -1.346 28.197 1.00 51.06 127 ARG A N 1
ATOM 966 C CA . ARG A 1 127 ? -13.185 -2.209 29.381 1.00 51.06 127 ARG A CA 1
ATOM 967 C C . ARG A 1 127 ? -11.768 -2.239 29.923 1.00 51.06 127 ARG A C 1
ATOM 969 O O . ARG A 1 127 ? -10.840 -2.250 29.076 1.00 51.06 127 ARG A O 1
#

Secondary structure (DSSP, 8-state):
-HHHHHHHHHHHHHHHHHHHHHHHTT----EETTEEHHHHHHTS-HHHHHHHHHHHHHHHHHHHHHHHTT-TTHHHHHHHHHHHHHHHHHHHHT-TTS-SHHHHHHHHHHHHHHHHHHHHHHHS---

Foldseek 3Di:
DLLVLLVVLLVVLVVLLVLLVCVVVVNFPDDDPNHGSCLLCVLDPSVCSNVLSVVLSVLSVVLVVCVVVVHPCSLVSLVVSLVSLCVSLVSVVPRPRHDSVVSVVSNVSSVVSNVVSVVVVVPDDDD

pLDDT: mean 80.13, std 9.85, range [48.81, 93.88]

Radius of gyration: 15.62 Å; chains: 1; bounding box: 34×24×51 Å